Protein AF-A0A8S2FME5-F1 (afdb_monomer)

Nearest PDB structures (foldseek):
  6c28-assembly2_C-3  TM=4.322E-01  e=6.348E+00  Rhodopseudomonas palustris CGA009

Solvent-accessible surface area (backbone atoms only — not comparable to full-atom values): 4231 Å² total; per-residue (Å²): 126,63,68,70,61,51,54,50,48,55,50,55,52,53,49,54,52,52,54,52,30,61,77,66,76,50,87,80,78,68,64,76,82,50,57,75,53,45,82,80,38,63,71,29,41,29,97,82,76,69,51,63,19,77,60,24,48,52,52,49,52,49,56,47,45,66,61,72,80,106

pLDDT: mean 94.14, std 8.79, range [50.91, 98.5]

InterPro domains:
  IPR036514 SGNH hydrolase superfamily [G3DSA:3.40.50.1110] (2-68)

Structure (mmCIF, N/CA/C/O backbone):
data_AF-A0A8S2FME5-F1
#
_entry.id   AF-A0A8S2FME5-F1
#
loop_
_atom_site.group_PDB
_atom_site.id
_atom_site.type_symbol
_atom_site.label_atom_id
_atom_site.label_alt_id
_atom_site.label_comp_id
_atom_site.label_asym_id
_atom_site.label_entity_id
_atom_site.label_seq_id
_atom_site.pdbx_PDB_ins_code
_atom_site.Cartn_x
_atom_site.Cartn_y
_atom_site.Cartn_z
_atom_site.occupancy
_atom_site.B_iso_or_equiv
_atom_site.auth_seq_id
_atom_site.auth_comp_id
_atom_site.auth_asym_id
_atom_site.auth_atom_id
_atom_site.pdbx_PDB_model_num
ATOM 1 N N . ILE A 1 1 ? 11.681 13.413 -10.864 1.00 50.91 1 ILE A N 1
ATOM 2 C CA . ILE A 1 1 ? 11.814 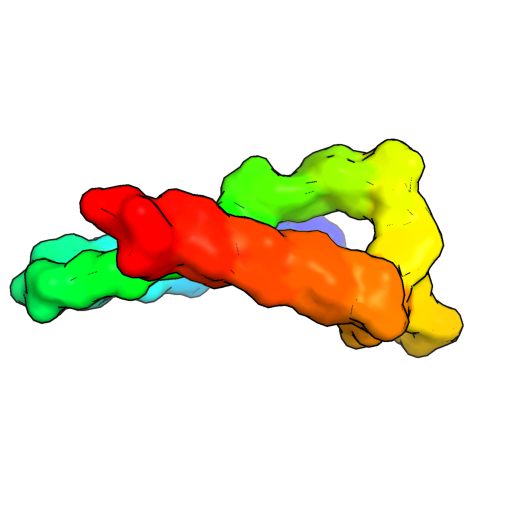13.779 -9.430 1.00 50.91 1 ILE A CA 1
ATOM 3 C C . ILE A 1 1 ? 12.962 12.951 -8.872 1.00 50.91 1 ILE A C 1
ATOM 5 O O . ILE A 1 1 ? 12.932 11.748 -9.104 1.00 50.91 1 ILE A O 1
ATOM 9 N N . PRO A 1 2 ? 13.978 13.533 -8.213 1.00 57.00 2 PRO A N 1
ATOM 10 C CA . PRO A 1 2 ? 15.025 12.741 -7.573 1.00 57.00 2 PRO A CA 1
ATOM 11 C C . PRO A 1 2 ? 14.404 11.741 -6.590 1.00 57.00 2 PRO A C 1
ATOM 13 O O . PRO A 1 2 ? 13.569 12.129 -5.772 1.00 57.00 2 PRO A O 1
ATOM 16 N N . THR A 1 3 ? 14.806 10.473 -6.659 1.00 77.62 3 THR A N 1
ATOM 17 C CA . THR A 1 3 ? 14.243 9.374 -5.853 1.00 77.62 3 THR A CA 1
ATOM 18 C C . THR A 1 3 ? 14.143 9.694 -4.352 1.00 77.62 3 THR A C 1
ATOM 20 O O . THR A 1 3 ? 13.096 9.416 -3.771 1.00 77.62 3 THR A O 1
ATOM 23 N N . PRO A 1 4 ? 15.128 10.363 -3.711 1.00 81.75 4 PRO A N 1
ATOM 24 C CA . PRO A 1 4 ? 15.025 10.721 -2.293 1.00 81.75 4 PRO A CA 1
ATOM 25 C C . PRO A 1 4 ? 13.905 11.723 -1.985 1.00 81.75 4 PRO A C 1
ATOM 27 O O . PRO A 1 4 ? 13.219 11.594 -0.973 1.00 81.75 4 PRO A O 1
ATOM 30 N N . VAL A 1 5 ? 13.680 12.699 -2.874 1.00 90.44 5 VAL A N 1
ATOM 31 C CA . VAL A 1 5 ? 12.599 13.686 -2.722 1.00 90.44 5 VAL A CA 1
ATOM 32 C C . VAL A 1 5 ? 11.247 12.993 -2.847 1.00 90.44 5 VAL A C 1
ATOM 34 O O . VAL A 1 5 ? 10.353 13.253 -2.045 1.00 90.44 5 VAL A O 1
ATOM 37 N N . LEU A 1 6 ? 11.104 12.074 -3.806 1.00 90.44 6 LEU A N 1
ATOM 38 C CA . LEU A 1 6 ? 9.875 11.299 -3.968 1.00 90.44 6 LEU A CA 1
ATOM 39 C C . LEU A 1 6 ? 9.584 10.442 -2.726 1.00 90.44 6 LEU A C 1
ATOM 41 O O . LEU A 1 6 ? 8.473 10.498 -2.202 1.00 90.44 6 LEU A O 1
ATOM 45 N N . SER A 1 7 ? 10.578 9.717 -2.208 1.00 90.00 7 SER A N 1
ATOM 46 C CA . SER A 1 7 ? 10.418 8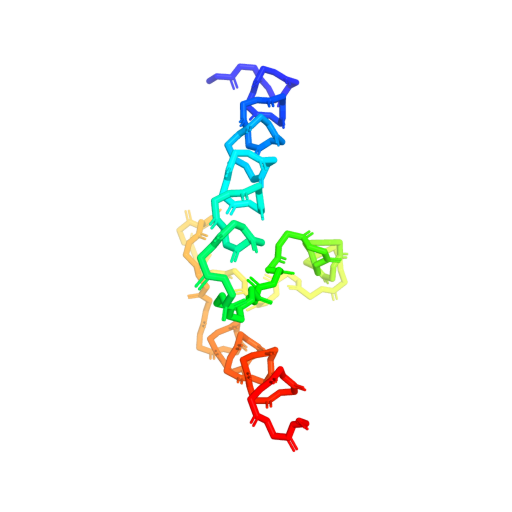.884 -1.008 1.00 90.00 7 SER A CA 1
ATOM 47 C C . SER A 1 7 ? 10.071 9.697 0.245 1.00 90.00 7 SER A C 1
ATOM 49 O O . SER A 1 7 ? 9.222 9.267 1.030 1.00 90.00 7 SER A O 1
ATOM 51 N N . SER A 1 8 ? 10.670 10.885 0.420 1.00 94.12 8 SER A N 1
ATOM 52 C CA . SER A 1 8 ? 10.307 11.805 1.513 1.00 94.12 8 SER A CA 1
ATOM 53 C C . SER A 1 8 ? 8.847 12.221 1.409 1.00 94.12 8 SER A C 1
ATOM 55 O O . SER A 1 8 ? 8.097 12.078 2.371 1.00 94.12 8 SER A O 1
ATOM 57 N N . ARG A 1 9 ? 8.407 12.642 0.215 1.00 96.44 9 ARG A N 1
ATOM 58 C CA . ARG A 1 9 ? 7.013 13.032 -0.017 1.00 96.44 9 ARG A CA 1
ATOM 59 C C . ARG A 1 9 ? 6.057 11.883 0.271 1.00 96.44 9 ARG A C 1
ATOM 61 O O . ARG A 1 9 ? 5.117 12.077 1.029 1.00 96.44 9 ARG A O 1
ATOM 68 N N . VAL A 1 10 ? 6.301 10.684 -0.259 1.00 95.12 10 VAL A N 1
ATOM 69 C CA . VAL A 1 10 ? 5.449 9.511 0.018 1.00 95.12 10 VAL A CA 1
ATOM 70 C C . VAL A 1 10 ? 5.351 9.243 1.525 1.00 95.12 10 VAL A C 1
ATOM 72 O O . VAL A 1 10 ? 4.262 8.984 2.033 1.00 95.12 10 VAL A O 1
ATOM 75 N N . THR A 1 11 ? 6.460 9.371 2.257 1.00 95.50 11 THR A N 1
ATOM 76 C CA . THR A 1 11 ? 6.481 9.1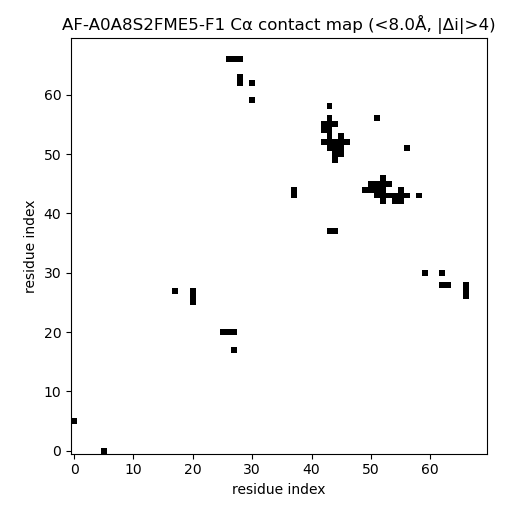95 3.717 1.00 95.50 11 THR A CA 1
ATOM 77 C C . THR A 1 11 ? 5.681 10.282 4.444 1.00 95.50 11 THR A C 1
ATOM 79 O O . THR A 1 11 ? 4.890 9.962 5.331 1.00 95.50 11 THR A O 1
ATOM 82 N N . GLU A 1 12 ? 5.837 11.550 4.053 1.00 97.75 12 GLU A N 1
ATOM 83 C CA . GLU A 1 12 ? 5.074 12.688 4.588 1.00 97.75 12 GLU A CA 1
ATOM 84 C C . GLU A 1 12 ? 3.564 12.493 4.382 1.00 97.75 12 GLU A C 1
ATOM 86 O O . GLU A 1 12 ? 2.788 12.593 5.334 1.00 97.75 12 GLU A O 1
ATOM 91 N N . TRP A 1 13 ? 3.148 12.137 3.163 1.00 98.19 13 TRP A N 1
ATOM 92 C CA . TRP A 1 13 ? 1.747 11.868 2.830 1.00 98.19 13 TRP A CA 1
ATOM 93 C C . TRP A 1 13 ? 1.181 10.697 3.641 1.00 98.19 13 TRP A C 1
ATOM 95 O O . TRP A 1 13 ? 0.130 10.833 4.269 1.00 98.19 13 TRP A O 1
ATOM 105 N N . ASN A 1 14 ? 1.895 9.569 3.698 1.00 98.12 14 ASN A N 1
ATOM 106 C CA . ASN A 1 14 ? 1.460 8.396 4.461 1.00 98.12 14 ASN A CA 1
ATOM 107 C C . ASN A 1 14 ? 1.335 8.688 5.962 1.00 98.12 14 ASN A C 1
ATOM 109 O O . ASN A 1 14 ? 0.424 8.169 6.613 1.00 98.12 14 ASN A O 1
ATOM 113 N N . LYS A 1 15 ? 2.205 9.544 6.515 1.00 98.19 15 LYS A N 1
ATOM 114 C CA . LYS A 1 15 ? 2.089 9.999 7.903 1.00 98.19 15 LYS A CA 1
ATOM 115 C C . LYS A 1 15 ? 0.786 10.768 8.131 1.00 98.19 15 LYS A C 1
ATOM 117 O O . LYS A 1 15 ? 0.057 10.433 9.062 1.00 98.19 15 LYS A O 1
ATOM 122 N N . VAL A 1 16 ? 0.476 11.750 7.282 1.00 98.44 16 VAL A N 1
ATOM 123 C CA . VAL A 1 16 ? -0.759 12.546 7.402 1.00 98.44 16 VAL A CA 1
ATOM 124 C C . VAL A 1 16 ? -1.999 11.656 7.282 1.00 98.44 16 VAL A C 1
ATOM 126 O O . VAL A 1 16 ? -2.903 11.761 8.107 1.00 98.44 16 VAL A O 1
ATOM 129 N N . ILE A 1 17 ? -2.022 10.726 6.322 1.00 98.31 17 ILE A N 1
ATOM 130 C CA . ILE A 1 17 ? -3.126 9.765 6.157 1.00 98.31 17 ILE A CA 1
ATOM 131 C C . ILE A 1 17 ? -3.305 8.917 7.422 1.00 98.31 17 ILE A C 1
ATOM 133 O O . ILE A 1 17 ? -4.421 8.780 7.919 1.00 98.31 17 ILE A O 1
ATOM 137 N N . SER A 1 18 ? -2.213 8.378 7.975 1.00 98.06 18 SER A N 1
ATOM 138 C CA . SER A 1 18 ? -2.254 7.602 9.220 1.00 98.06 18 SER A CA 1
ATOM 139 C C . SER A 1 18 ? -2.818 8.418 10.386 1.00 98.06 18 SER A C 1
ATOM 141 O O . SER A 1 18 ? -3.632 7.906 11.154 1.00 98.06 18 SER A O 1
ATOM 143 N N . ASP A 1 19 ? -2.393 9.673 10.536 1.00 98.12 19 ASP A N 1
ATOM 144 C CA . ASP A 1 19 ? -2.850 10.539 11.625 1.00 98.12 19 ASP A CA 1
ATOM 145 C C . ASP A 1 19 ? -4.355 10.856 11.495 1.00 98.12 19 ASP A C 1
ATOM 147 O O . ASP A 1 19 ? -5.086 10.768 12.483 1.00 98.12 19 ASP A O 1
ATOM 151 N N . VAL A 1 20 ? -4.845 11.115 10.275 1.00 98.44 20 VAL A N 1
ATOM 152 C CA . VAL A 1 20 ? -6.279 11.325 9.988 1.00 98.44 20 VAL A CA 1
ATOM 153 C C . VAL A 1 20 ? -7.102 10.061 10.242 1.00 98.44 20 VAL A C 1
ATOM 155 O O . VAL A 1 20 ? -8.179 10.131 10.832 1.00 98.44 20 VAL A O 1
ATOM 158 N N . VAL A 1 21 ? -6.615 8.888 9.835 1.00 98.12 21 VAL A N 1
ATOM 159 C CA . VAL A 1 21 ? -7.334 7.628 10.069 1.00 98.12 21 VAL A CA 1
ATOM 160 C C . VAL A 1 21 ? -7.483 7.344 11.566 1.00 98.12 21 VAL A C 1
ATOM 162 O O . VAL A 1 21 ? -8.572 6.969 12.006 1.00 98.12 21 VAL A O 1
ATOM 165 N N . LYS A 1 22 ? -6.431 7.588 12.360 1.00 96.88 22 LYS A N 1
ATOM 166 C CA . LYS A 1 22 ? -6.468 7.433 13.822 1.00 96.88 22 LYS A CA 1
ATOM 167 C C . LYS A 1 22 ? -7.469 8.379 14.483 1.00 96.88 22 LYS A C 1
ATOM 169 O O . LYS A 1 22 ? -8.226 7.936 15.341 1.00 96.88 22 LYS A O 1
ATOM 174 N N . SER A 1 23 ? -7.498 9.656 14.092 1.00 98.06 23 SER A N 1
ATOM 175 C CA . SER A 1 23 ? -8.412 10.639 14.695 1.00 98.06 23 SER A CA 1
ATOM 176 C C . SER A 1 23 ? -9.884 10.376 14.370 1.00 98.06 23 SER A C 1
ATOM 178 O O . SER A 1 23 ? -10.754 10.735 15.157 1.00 98.06 23 SER A O 1
ATOM 180 N N . ASN A 1 24 ? -10.160 9.711 13.247 1.00 97.94 24 ASN A N 1
ATOM 181 C CA . ASN A 1 24 ? -11.512 9.379 12.798 1.00 97.94 24 ASN A CA 1
ATOM 182 C C . ASN A 1 24 ? -11.931 7.933 13.122 1.00 97.94 24 ASN A C 1
ATOM 184 O O . ASN A 1 24 ? -12.954 7.476 12.616 1.00 97.94 24 ASN A O 1
ATOM 188 N N . ASN A 1 25 ? -11.152 7.193 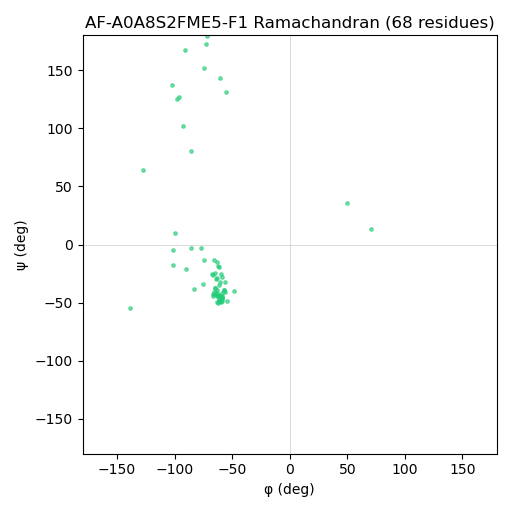13.924 1.00 94.19 25 ASN A N 1
ATOM 189 C CA . ASN A 1 25 ? -11.411 5.786 14.263 1.00 94.19 25 ASN A CA 1
ATOM 190 C C . ASN A 1 25 ? -11.692 4.896 13.028 1.00 94.19 25 ASN A C 1
ATOM 192 O O . ASN A 1 25 ? -12.536 4.001 13.051 1.00 94.19 25 ASN A O 1
ATOM 196 N N . CYS A 1 26 ? -11.006 5.178 11.920 1.00 95.38 26 CYS A N 1
ATOM 197 C CA . CYS A 1 26 ? -11.102 4.403 10.688 1.00 95.38 26 CYS A CA 1
ATOM 198 C C . CYS A 1 26 ? -10.053 3.278 10.671 1.00 95.38 26 CYS A C 1
ATOM 200 O O . CYS A 1 26 ? -9.105 3.262 11.460 1.00 95.38 26 CYS A O 1
ATOM 202 N N . LYS A 1 27 ? -10.192 2.335 9.734 1.00 95.56 27 LYS A N 1
ATOM 203 C CA . LYS A 1 27 ? -9.224 1.248 9.525 1.00 95.56 27 LYS A CA 1
ATOM 204 C C . LYS A 1 27 ? -8.249 1.625 8.409 1.00 95.56 27 LYS A C 1
ATOM 206 O O . LYS A 1 27 ? -8.685 1.981 7.318 1.00 95.56 27 LYS A O 1
ATOM 211 N N . LEU A 1 28 ? -6.942 1.551 8.671 1.00 96.62 28 LEU A N 1
ATOM 212 C CA . LEU A 1 28 ? -5.904 1.834 7.672 1.00 96.62 28 LEU A CA 1
ATOM 213 C C . LEU A 1 28 ? -5.385 0.535 7.047 1.00 96.62 28 LEU A C 1
ATOM 215 O O . LEU A 1 28 ? -4.857 -0.319 7.757 1.00 96.62 28 LEU A O 1
ATOM 219 N N . VAL A 1 29 ? -5.435 0.436 5.718 1.00 97.44 29 VAL A N 1
ATOM 220 C CA . VAL A 1 29 ? -4.700 -0.584 4.956 1.00 97.44 29 VAL A CA 1
ATOM 221 C C . VAL A 1 29 ? -3.352 0.004 4.528 1.00 97.44 29 VAL A C 1
ATOM 223 O O . VAL A 1 29 ? -3.277 0.809 3.602 1.00 97.44 29 VAL A O 1
ATOM 226 N N . ASN A 1 30 ? -2.271 -0.355 5.225 1.00 96.19 30 ASN A N 1
ATOM 227 C CA . ASN A 1 30 ? -0.942 0.216 4.982 1.00 96.19 30 ASN A CA 1
ATOM 228 C C . ASN A 1 30 ? -0.186 -0.526 3.866 1.00 96.19 30 ASN A C 1
ATOM 230 O O . ASN A 1 30 ? 0.698 -1.337 4.137 1.00 96.19 30 ASN A O 1
ATOM 234 N N . LEU A 1 31 ? -0.495 -0.211 2.607 1.00 95.88 31 LEU A N 1
ATOM 235 C CA . LEU A 1 31 ? 0.187 -0.805 1.447 1.00 95.88 31 LEU A CA 1
ATOM 236 C C . LEU A 1 31 ? 1.694 -0.508 1.420 1.00 95.88 31 LEU A C 1
ATOM 238 O O . LEU A 1 31 ? 2.486 -1.349 1.001 1.00 95.88 31 LEU A O 1
ATOM 242 N N . PHE A 1 32 ? 2.113 0.658 1.923 1.00 95.50 32 PHE A N 1
ATOM 243 C CA . PHE A 1 32 ? 3.526 1.033 1.970 1.00 95.50 32 PHE A CA 1
ATOM 244 C C . PHE A 1 32 ? 4.345 0.085 2.856 1.00 95.50 32 PHE A C 1
ATOM 246 O O . PHE A 1 32 ? 5.505 -0.159 2.561 1.00 95.50 32 PHE A O 1
ATOM 253 N N . ALA A 1 33 ? 3.770 -0.545 3.884 1.00 95.06 33 ALA A N 1
ATOM 254 C CA . ALA A 1 33 ? 4.495 -1.543 4.679 1.00 95.06 33 ALA A CA 1
ATOM 255 C C . ALA A 1 33 ? 4.938 -2.781 3.870 1.00 95.06 33 ALA A C 1
ATOM 257 O O . ALA A 1 33 ? 5.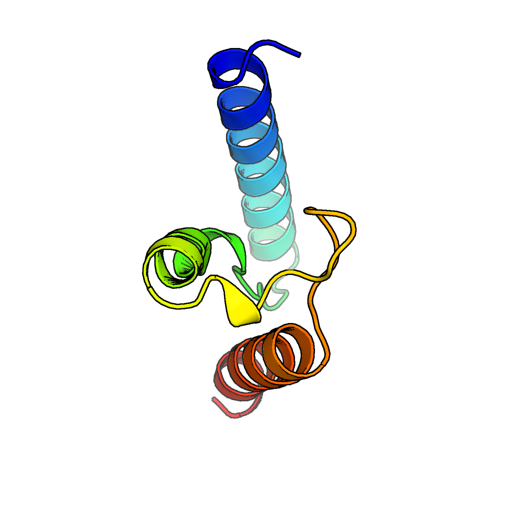840 -3.500 4.301 1.00 95.06 33 ALA A O 1
ATOM 258 N N . HIS A 1 34 ? 4.336 -3.017 2.701 1.00 94.81 34 HIS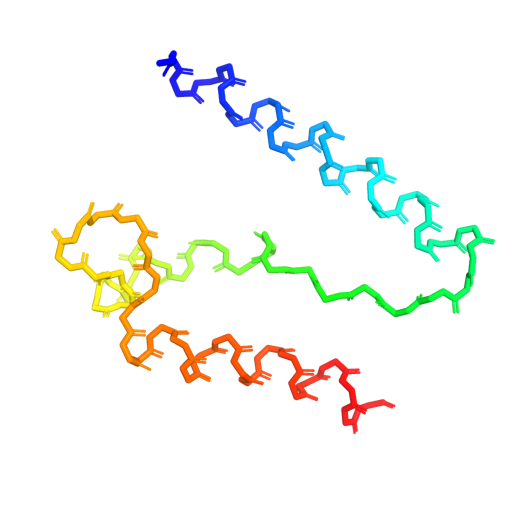 A N 1
ATOM 259 C CA . HIS A 1 34 ? 4.585 -4.189 1.866 1.00 94.81 34 HIS A CA 1
ATOM 260 C C . HIS A 1 34 ? 5.511 -3.914 0.671 1.00 94.81 34 HIS A C 1
ATOM 262 O O . HIS A 1 34 ? 5.904 -4.865 0.007 1.00 94.81 34 HIS A O 1
ATOM 268 N N . TRP A 1 35 ? 5.933 -2.666 0.410 1.00 92.00 35 TRP A N 1
ATOM 269 C CA . TRP A 1 35 ? 6.607 -2.295 -0.853 1.00 92.00 35 TRP A CA 1
ATOM 270 C C . TRP A 1 35 ? 7.865 -3.121 -1.173 1.00 92.00 35 TRP A C 1
ATOM 272 O O . TRP A 1 35 ? 8.137 -3.401 -2.337 1.00 92.00 35 TRP A O 1
ATOM 282 N N . LYS A 1 36 ? 8.614 -3.562 -0.152 1.00 94.44 36 LYS A N 1
ATOM 283 C CA . LYS A 1 36 ? 9.823 -4.388 -0.325 1.00 94.44 36 LYS A CA 1
ATOM 284 C C . LYS A 1 36 ? 9.543 -5.782 -0.894 1.00 94.44 36 LYS A C 1
ATOM 286 O O . LYS A 1 36 ? 10.477 -6.479 -1.275 1.00 94.44 36 LYS A O 1
ATOM 291 N N . GLU A 1 37 ? 8.288 -6.232 -0.931 1.00 95.50 37 GLU A N 1
ATOM 292 C CA . GLU A 1 37 ? 7.938 -7.499 -1.582 1.00 95.50 37 GLU A CA 1
ATOM 293 C C . GLU A 1 37 ? 8.156 -7.439 -3.100 1.00 95.50 37 GLU A C 1
ATOM 295 O O . GLU A 1 37 ? 8.488 -8.459 -3.696 1.00 95.50 37 GLU A O 1
ATOM 300 N N . LEU A 1 38 ? 8.095 -6.242 -3.694 1.00 93.94 38 LEU A N 1
ATOM 301 C CA . LEU A 1 38 ? 8.327 -6.022 -5.123 1.00 93.94 38 LEU A CA 1
ATOM 302 C C . LEU A 1 38 ? 9.765 -6.346 -5.555 1.00 93.94 38 LEU A C 1
ATOM 304 O O . LEU A 1 38 ? 9.981 -6.707 -6.705 1.00 93.94 38 LEU A O 1
ATOM 308 N N . GLU A 1 39 ? 10.744 -6.287 -4.642 1.00 94.25 39 GLU A N 1
ATOM 309 C CA . GLU A 1 39 ? 12.125 -6.716 -4.929 1.00 94.25 39 GLU A CA 1
ATOM 310 C C . GLU A 1 39 ? 12.205 -8.217 -5.246 1.00 94.25 39 GLU A C 1
ATOM 312 O O . GLU A 1 39 ? 13.082 -8.652 -5.988 1.00 94.25 39 GLU A O 1
ATOM 317 N N . ARG A 1 40 ? 11.294 -9.015 -4.672 1.00 97.19 40 ARG A N 1
ATOM 318 C CA . ARG A 1 40 ? 11.211 -10.470 -4.877 1.00 97.19 40 ARG A CA 1
ATOM 319 C C . ARG A 1 40 ? 10.115 -10.877 -5.857 1.00 97.19 40 ARG A C 1
ATOM 321 O O . ARG A 1 40 ? 10.155 -12.002 -6.339 1.00 97.19 40 ARG A O 1
ATOM 328 N N . HIS A 1 41 ? 9.172 -9.977 -6.123 1.00 96.94 41 HIS A N 1
ATOM 329 C CA . HIS A 1 41 ? 8.017 -10.192 -6.988 1.00 96.94 41 HIS A CA 1
ATOM 330 C C . HIS A 1 41 ? 7.911 -9.093 -8.054 1.00 96.94 41 HIS A C 1
ATOM 332 O O . HIS A 1 41 ? 6.960 -8.301 -8.033 1.00 96.94 41 HIS A O 1
ATOM 338 N N . PRO A 1 42 ? 8.886 -8.989 -8.978 1.00 96.44 42 PRO A N 1
ATOM 339 C CA . PRO A 1 42 ? 8.818 -8.011 -10.061 1.00 96.44 42 PRO A CA 1
ATOM 340 C C . PRO A 1 42 ? 7.578 -8.212 -10.947 1.00 96.44 42 PRO A C 1
ATOM 342 O O . PRO A 1 42 ? 7.077 -7.247 -11.519 1.00 96.44 42 PRO A O 1
ATOM 345 N N . GLU A 1 43 ? 7.030 -9.432 -11.011 1.00 97.94 43 GLU A N 1
ATOM 346 C CA . GLU A 1 43 ? 5.798 -9.769 -11.731 1.00 97.94 43 GLU A CA 1
ATOM 347 C C . GLU A 1 43 ? 4.546 -9.066 -11.191 1.00 97.94 43 GLU A C 1
ATOM 349 O O . GLU A 1 43 ? 3.521 -9.035 -11.872 1.00 97.94 43 GLU A O 1
ATOM 354 N N . TYR A 1 44 ? 4.594 -8.481 -9.991 1.00 98.31 44 TYR A N 1
ATOM 355 C CA . TYR A 1 44 ? 3.483 -7.699 -9.447 1.00 98.31 44 TYR A CA 1
ATOM 356 C C . TYR A 1 44 ? 3.338 -6.323 -10.094 1.00 98.31 44 TYR A C 1
ATOM 358 O O . TYR A 1 44 ? 2.290 -5.700 -9.925 1.00 98.31 44 TYR A O 1
ATOM 366 N N . ILE A 1 45 ? 4.331 -5.857 -10.852 1.00 97.81 45 ILE A N 1
ATOM 367 C CA . ILE A 1 45 ? 4.276 -4.595 -11.593 1.00 97.81 45 ILE A CA 1
ATOM 368 C C . ILE A 1 45 ? 4.011 -4.882 -13.071 1.00 97.81 45 ILE A C 1
ATOM 370 O O . ILE A 1 45 ? 4.546 -5.820 -13.657 1.00 97.81 45 ILE A O 1
ATOM 374 N N . SER 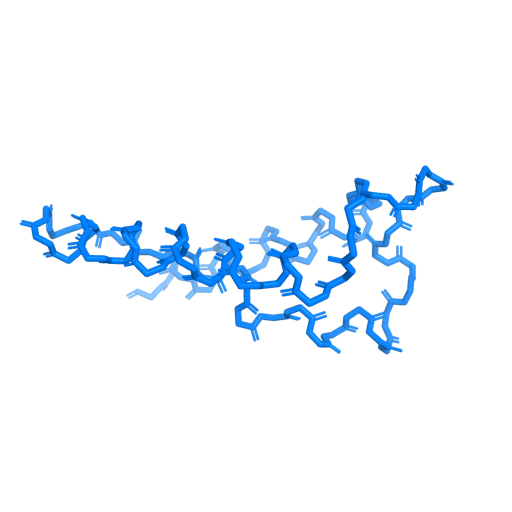A 1 46 ? 3.126 -4.091 -13.670 1.00 97.62 46 SER A N 1
ATOM 375 C CA . SER A 1 46 ? 2.755 -4.211 -15.074 1.00 97.62 46 SER A CA 1
ATOM 376 C C . SER A 1 46 ? 3.874 -3.712 -16.000 1.00 97.62 46 SER A C 1
ATOM 378 O O . SER A 1 46 ? 4.866 -3.126 -15.565 1.00 97.62 46 SER A O 1
ATOM 380 N N . PHE A 1 47 ? 3.708 -3.915 -17.308 1.00 96.62 47 PHE A N 1
ATOM 381 C CA . PHE A 1 47 ? 4.691 -3.499 -18.312 1.00 96.62 47 PHE A CA 1
ATOM 382 C C . PHE A 1 47 ? 4.941 -1.981 -18.345 1.00 96.62 47 PHE A C 1
ATOM 384 O O . PHE A 1 47 ? 5.963 -1.549 -18.872 1.00 96.62 47 PHE A O 1
ATOM 391 N N . ASP A 1 48 ? 4.028 -1.170 -17.801 1.00 96.94 48 ASP A N 1
ATOM 392 C CA . ASP A 1 48 ? 4.204 0.282 -17.702 1.00 96.94 48 ASP A CA 1
ATOM 393 C C . ASP A 1 48 ? 5.153 0.715 -16.573 1.00 96.94 48 ASP A C 1
ATOM 395 O O . ASP A 1 48 ? 5.444 1.903 -16.428 1.00 96.94 48 ASP A O 1
ATOM 399 N N . GLY A 1 49 ? 5.649 -0.243 -15.783 1.00 93.94 49 GLY A N 1
ATOM 400 C CA . GLY A 1 49 ? 6.599 0.000 -14.704 1.00 93.94 49 GLY A CA 1
ATOM 401 C C . GLY A 1 49 ? 6.001 0.736 -13.506 1.00 93.94 49 GLY A C 1
ATOM 402 O O . GLY A 1 49 ? 6.761 1.215 -12.662 1.00 93.94 49 GLY A O 1
ATOM 403 N N . PHE A 1 50 ? 4.672 0.851 -13.420 1.00 93.56 50 PHE A N 1
ATOM 404 C CA . PHE A 1 50 ? 4.011 1.605 -12.359 1.00 93.56 50 PHE A CA 1
ATOM 405 C C . PHE A 1 50 ? 2.763 0.922 -11.801 1.00 93.56 50 PHE A C 1
ATOM 407 O O . PHE A 1 50 ? 2.672 0.718 -10.589 1.00 93.56 50 PHE A O 1
ATOM 414 N N . HIS A 1 51 ? 1.797 0.565 -12.645 1.00 97.12 51 HIS A N 1
ATOM 415 C CA . HIS A 1 51 ? 0.556 -0.035 -12.168 1.00 97.12 51 HIS A CA 1
ATOM 416 C C . HIS A 1 51 ? 0.775 -1.491 -11.742 1.00 97.12 51 HIS A C 1
ATOM 418 O O . HIS A 1 51 ? 1.652 -2.169 -12.285 1.00 97.12 51 HIS A O 1
ATOM 424 N N . PRO A 1 52 ? -0.028 -2.015 -10.797 1.00 98.06 52 PRO A N 1
ATOM 425 C CA . PRO A 1 52 ? -0.016 -3.436 -10.498 1.00 98.06 52 PRO A CA 1
ATOM 426 C C . PRO A 1 52 ? -0.399 -4.267 -11.727 1.00 98.06 52 PRO A C 1
ATOM 428 O O . PRO A 1 52 ? -1.288 -3.904 -12.498 1.00 98.06 52 PRO A O 1
ATOM 431 N N . SER A 1 53 ? 0.244 -5.418 -11.889 1.00 98.50 53 SER A N 1
ATOM 432 C CA . SER A 1 53 ? -0.216 -6.461 -12.803 1.00 98.50 53 SER A CA 1
ATOM 433 C C . SER A 1 53 ? -1.477 -7.147 -12.250 1.00 98.50 53 SER A C 1
ATOM 435 O O . SER A 1 53 ? -1.934 -6.858 -11.142 1.00 98.50 53 SER A O 1
ATOM 437 N N . SER A 1 54 ? -2.029 -8.117 -12.987 1.00 98.44 54 SER A N 1
ATOM 438 C CA . SER A 1 54 ? -3.122 -8.952 -12.462 1.00 98.44 54 SER A CA 1
ATOM 439 C C . SER A 1 54 ? -2.736 -9.670 -11.163 1.00 98.44 54 SER A C 1
ATOM 441 O O . SER A 1 54 ? -3.547 -9.742 -10.241 1.00 98.44 54 SER A O 1
ATOM 443 N N . ASP A 1 55 ? -1.499 -10.160 -11.055 1.00 98.44 55 ASP A N 1
ATOM 444 C CA . ASP A 1 55 ? -1.021 -10.819 -9.836 1.00 98.44 55 ASP A CA 1
ATOM 445 C C . ASP A 1 55 ? -0.723 -9.807 -8.723 1.00 98.44 55 ASP A C 1
ATOM 447 O O . ASP A 1 55 ? -1.055 -10.058 -7.563 1.00 98.44 55 ASP A O 1
ATOM 451 N N . GLY A 1 56 ? -0.244 -8.609 -9.077 1.00 98.06 56 GLY A N 1
ATOM 452 C CA . GLY A 1 56 ? -0.135 -7.490 -8.141 1.00 98.06 56 GLY A CA 1
ATOM 453 C C . GLY A 1 56 ? -1.486 -7.100 -7.531 1.00 98.06 56 GLY A C 1
ATOM 454 O O . GLY A 1 56 ? -1.601 -6.959 -6.314 1.00 98.06 56 GLY A O 1
ATOM 455 N N . TYR A 1 57 ? -2.549 -7.009 -8.337 1.00 98.38 57 TYR A N 1
ATOM 456 C CA . TYR A 1 57 ? -3.898 -6.736 -7.828 1.00 98.38 57 TYR A CA 1
ATOM 457 C C . TYR A 1 57 ? -4.438 -7.852 -6.926 1.00 98.38 57 TYR A C 1
ATOM 459 O O . TYR A 1 57 ? -5.069 -7.547 -5.913 1.00 98.38 57 TYR A O 1
ATOM 467 N N . LYS A 1 58 ? -4.162 -9.131 -7.224 1.00 98.44 58 LYS A N 1
ATOM 46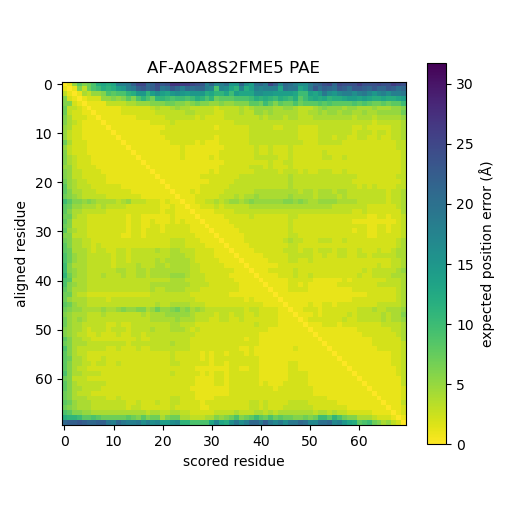8 C CA . LYS A 1 58 ? -4.510 -10.242 -6.314 1.00 98.44 58 LYS A CA 1
ATOM 469 C C . LYS A 1 58 ? -3.794 -10.098 -4.972 1.00 98.44 58 LYS A C 1
ATOM 471 O O . LYS A 1 58 ? -4.416 -10.257 -3.922 1.00 98.44 58 LYS A O 1
ATOM 476 N N . ARG A 1 59 ? -2.502 -9.754 -4.993 1.00 97.69 59 ARG A N 1
ATOM 477 C CA . ARG A 1 59 ? -1.727 -9.529 -3.771 1.00 97.69 59 ARG A CA 1
ATOM 478 C C . ARG A 1 59 ? -2.285 -8.363 -2.955 1.00 97.69 59 ARG A C 1
ATOM 480 O O . ARG A 1 59 ? -2.455 -8.513 -1.745 1.00 97.69 59 ARG A O 1
ATOM 487 N N . LEU A 1 60 ? -2.632 -7.248 -3.601 1.00 97.62 60 LEU A N 1
ATOM 488 C CA . LEU A 1 60 ? -3.301 -6.120 -2.945 1.00 97.62 60 LEU A CA 1
ATOM 489 C C . LEU A 1 60 ? -4.633 -6.546 -2.323 1.00 97.62 60 LEU A C 1
ATOM 491 O O . LEU A 1 60 ? -4.875 -6.240 -1.158 1.00 97.62 60 LEU A O 1
ATOM 495 N N . ALA A 1 61 ? -5.463 -7.304 -3.045 1.00 98.12 61 ALA A N 1
ATOM 496 C CA . ALA A 1 61 ? -6.723 -7.817 -2.513 1.00 98.12 61 ALA A CA 1
ATOM 497 C C . ALA A 1 61 ? -6.513 -8.649 -1.235 1.00 98.12 61 ALA A C 1
ATOM 499 O O . ALA A 1 61 ? -7.267 -8.483 -0.278 1.00 98.12 61 ALA A O 1
ATOM 500 N N . GLN A 1 62 ? -5.450 -9.459 -1.170 1.00 97.31 62 GLN A N 1
ATOM 501 C CA . GLN A 1 62 ? -5.089 -10.187 0.049 1.00 97.31 62 GLN A CA 1
ATOM 502 C C . GLN A 1 62 ? -4.706 -9.247 1.204 1.00 97.31 62 GLN A C 1
ATOM 504 O O . GLN A 1 62 ? -5.168 -9.452 2.321 1.00 97.31 62 GLN A O 1
ATOM 509 N N . VAL A 1 63 ? -3.910 -8.196 0.955 1.00 97.19 63 VAL A N 1
ATOM 510 C CA . VAL A 1 63 ? -3.560 -7.203 1.996 1.00 97.19 63 VAL A CA 1
ATOM 511 C C . VAL A 1 63 ? -4.817 -6.535 2.562 1.00 97.19 63 VAL A C 1
ATOM 513 O O . VAL A 1 63 ? -4.930 -6.353 3.773 1.00 97.19 63 VAL A O 1
ATOM 516 N N . PHE A 1 64 ? -5.777 -6.190 1.702 1.00 97.44 64 PHE A N 1
ATOM 517 C CA . PHE A 1 64 ? -7.071 -5.666 2.141 1.00 97.44 64 PHE A CA 1
ATOM 518 C C . PHE A 1 64 ? -7.840 -6.702 2.961 1.00 97.44 64 PHE A C 1
ATOM 520 O O . PHE A 1 64 ? -8.301 -6.387 4.059 1.00 97.44 64 PHE A O 1
ATOM 527 N N . TYR A 1 65 ? -7.953 -7.933 2.459 1.00 97.19 65 TYR A N 1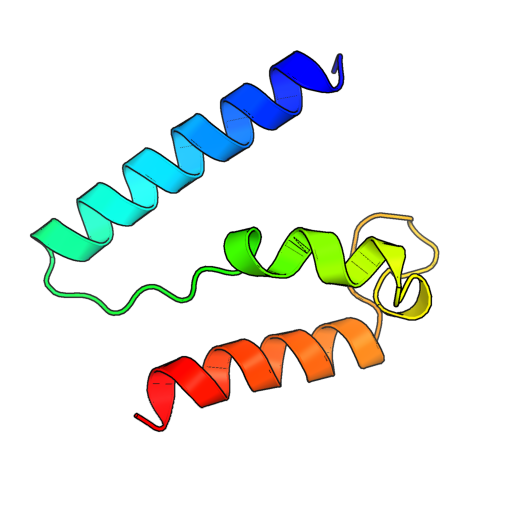
ATOM 528 C CA . TYR A 1 65 ? -8.643 -9.015 3.152 1.00 97.19 65 TYR A CA 1
ATOM 529 C C . TYR A 1 65 ? -8.086 -9.218 4.565 1.00 97.19 65 TYR A C 1
ATOM 531 O O . TYR A 1 65 ? -8.857 -9.162 5.515 1.00 97.19 65 TYR A O 1
ATOM 539 N N . ASP A 1 66 ? -6.763 -9.308 4.730 1.00 95.31 66 ASP A N 1
ATOM 540 C CA . ASP A 1 66 ? -6.103 -9.511 6.030 1.00 95.31 66 ASP A CA 1
ATOM 541 C C . ASP A 1 66 ? -6.412 -8.410 7.059 1.00 95.31 66 ASP A C 1
ATOM 543 O O . ASP A 1 66 ? -6.359 -8.649 8.270 1.00 95.31 66 ASP A O 1
ATOM 547 N N . VAL A 1 67 ? -6.697 -7.191 6.590 1.00 95.50 67 VAL A N 1
ATOM 548 C CA . VAL A 1 67 ? -7.074 -6.057 7.440 1.00 95.50 67 VAL A CA 1
ATOM 549 C C . VAL A 1 67 ? -8.561 -6.092 7.780 1.00 95.50 67 VAL A C 1
ATOM 551 O O . VAL A 1 67 ? -8.920 -5.760 8.906 1.00 95.50 67 VAL A O 1
ATOM 554 N N . TYR A 1 68 ? -9.440 -6.477 6.855 1.00 94.25 68 TYR A N 1
ATOM 555 C CA . TYR A 1 68 ? -10.893 -6.462 7.071 1.00 94.25 68 TYR A CA 1
ATOM 556 C C . TYR A 1 68 ? -11.465 -7.760 7.653 1.00 94.25 68 TYR A C 1
ATOM 558 O O . TYR A 1 68 ? -12.534 -7.714 8.253 1.00 94.25 68 TYR A O 1
ATOM 566 N N . SER A 1 69 ? -10.767 -8.888 7.521 1.00 91.88 69 SER A N 1
ATOM 567 C CA . SER A 1 69 ? -11.181 -10.190 8.058 1.00 91.88 69 SER A CA 1
ATOM 568 C C . SER A 1 69 ? -10.758 -10.420 9.516 1.00 91.88 69 SER A C 1
ATOM 570 O O . SER A 1 69 ? -11.043 -11.480 10.070 1.00 91.88 69 SER A O 1
ATOM 572 N N . LYS A 1 70 ? -10.033 -9.466 10.108 1.00 60.50 70 LYS A N 1
ATOM 573 C CA . LYS A 1 70 ? -9.680 -9.397 11.533 1.00 60.50 70 LYS A CA 1
ATOM 574 C C . LYS A 1 70 ? -10.517 -8.333 12.224 1.00 60.50 70 LYS A C 1
ATOM 576 O O . LYS A 1 70 ? -10.906 -8.565 13.382 1.00 60.50 70 LYS A O 1
#

Radius of gyration: 13.89 Å; Cα contacts (8 Å, |Δi|>4): 35; chains: 1; bounding box: 26×25×33 Å

Secondary structure (DSSP, 8-state):
--HHHHHHHHHHHHHHHHHHHHHTTPPP--GGGGGGGGGT-GGGB-TTSSSB-HHHHHHHHHHHHHHH--

Foldseek 3Di:
DPPVVVVVVVVVVVVVVVVVCVVVVHFDLCPVVCVCVCVVCVQLADPVRDHGDPVVVVVSVVSVCVRVVD

Mean predicted aligned error: 3.35 Å

Organism: NCBI:txid1234261

Sequence (70 aa):
IPTPVLSSRVTEWNKVISDVVKSNNCKLVNLFAHWKELERHPEYISFDGFHPSSDGYKRLAQVFYDVYSK